Protein AF-A0AAD6DWI9-F1 (afdb_monomer_lite)

pLDDT: mean 76.34, std 19.3, range [34.66, 96.44]

Structure (mmCIF, N/CA/C/O backbone):
data_AF-A0AAD6DWI9-F1
#
_entry.id   AF-A0AAD6DWI9-F1
#
loop_
_atom_site.group_PDB
_atom_site.id
_atom_site.type_symbol
_atom_site.label_atom_id
_atom_site.label_alt_id
_atom_site.label_comp_id
_atom_site.label_asym_id
_atom_site.label_entity_id
_atom_site.label_seq_id
_atom_site.pdbx_PDB_ins_code
_atom_site.Cartn_x
_atom_site.Cartn_y
_atom_site.Cartn_z
_atom_site.occupancy
_atom_site.B_iso_or_equiv
_atom_site.auth_seq_id
_atom_site.auth_comp_id
_atom_site.auth_asym_id
_atom_site.auth_atom_id
_atom_site.pdbx_PDB_model_num
ATOM 1 N N . MET A 1 1 ? 3.951 -30.171 56.227 1.00 36.25 1 MET A N 1
ATOM 2 C CA . MET A 1 1 ? 3.874 -30.754 54.871 1.00 36.25 1 MET A CA 1
ATOM 3 C C . MET A 1 1 ? 2.827 -29.999 54.063 1.00 36.25 1 MET A C 1
ATOM 5 O O . MET A 1 1 ? 1.713 -29.872 54.541 1.00 36.25 1 MET A O 1
ATOM 9 N N . LYS A 1 2 ? 3.238 -29.554 52.867 1.00 37.78 2 LYS A N 1
ATOM 10 C CA . LYS A 1 2 ? 2.463 -29.199 51.659 1.00 37.78 2 LYS A CA 1
ATOM 11 C C . LYS A 1 2 ? 1.516 -27.985 51.693 1.00 37.78 2 LYS A C 1
ATOM 13 O O . LYS A 1 2 ? 0.344 -28.065 52.032 1.00 37.78 2 LYS A O 1
ATOM 18 N N . THR A 1 3 ? 2.091 -26.888 51.206 1.00 43.94 3 THR A N 1
ATOM 19 C CA . THR A 1 3 ? 1.487 -25.785 50.451 1.00 43.94 3 THR A CA 1
ATOM 20 C C . THR A 1 3 ? 0.558 -26.271 49.329 1.00 43.94 3 THR A C 1
ATOM 22 O O . THR A 1 3 ? 0.845 -27.261 48.659 1.00 43.94 3 THR A O 1
ATOM 25 N N . SER A 1 4 ? -0.527 -25.539 49.073 1.00 45.81 4 SER A N 1
ATOM 26 C CA . SER A 1 4 ? -1.251 -25.581 47.796 1.00 45.81 4 SER A CA 1
ATOM 27 C C . SER A 1 4 ? -1.401 -24.155 47.281 1.00 45.81 4 SER A C 1
ATOM 29 O O . SER A 1 4 ? -2.272 -23.406 47.708 1.00 45.81 4 SER A O 1
ATOM 31 N N . PHE A 1 5 ? -0.473 -23.786 46.400 1.00 48.16 5 PHE A N 1
ATOM 32 C CA . PHE A 1 5 ? -0.573 -22.627 45.526 1.00 48.16 5 PHE A CA 1
ATOM 33 C C . PHE A 1 5 ? -1.536 -22.987 44.394 1.00 48.16 5 PHE A C 1
ATOM 35 O O . PHE A 1 5 ? -1.252 -23.884 43.603 1.00 48.16 5 PHE A O 1
ATOM 42 N N . VAL A 1 6 ? -2.671 -22.298 44.319 1.00 50.22 6 VAL A N 1
ATOM 43 C CA . VAL A 1 6 ? -3.529 -22.323 43.133 1.00 50.22 6 VAL A CA 1
ATOM 44 C C . VAL A 1 6 ? -2.872 -21.405 42.102 1.00 50.22 6 VAL A C 1
ATOM 46 O O . VAL A 1 6 ? -2.950 -20.184 42.209 1.00 50.22 6 VAL A O 1
ATOM 49 N N . LEU A 1 7 ? -2.148 -22.003 41.150 1.00 44.12 7 LEU A N 1
ATOM 50 C CA . LEU A 1 7 ? -1.663 -21.317 39.955 1.00 44.12 7 LEU A CA 1
ATOM 51 C C . LEU A 1 7 ? -2.870 -20.939 39.089 1.00 44.12 7 LEU A C 1
ATOM 53 O O . LEU A 1 7 ? -3.573 -21.811 38.579 1.00 44.12 7 LEU A O 1
ATOM 57 N N . LEU A 1 8 ? -3.085 -19.639 38.909 1.00 42.53 8 LEU A N 1
ATOM 58 C CA . LEU A 1 8 ? -3.968 -19.107 37.882 1.00 42.53 8 LEU A CA 1
ATOM 59 C C . LEU A 1 8 ? -3.173 -19.055 36.569 1.00 42.53 8 LEU A C 1
ATOM 61 O O . LEU A 1 8 ? -2.454 -18.098 36.291 1.00 42.53 8 LEU A O 1
ATOM 65 N N . THR A 1 9 ? -3.245 -20.132 35.793 1.00 49.81 9 THR A N 1
ATOM 66 C CA . THR A 1 9 ? -2.656 -20.216 34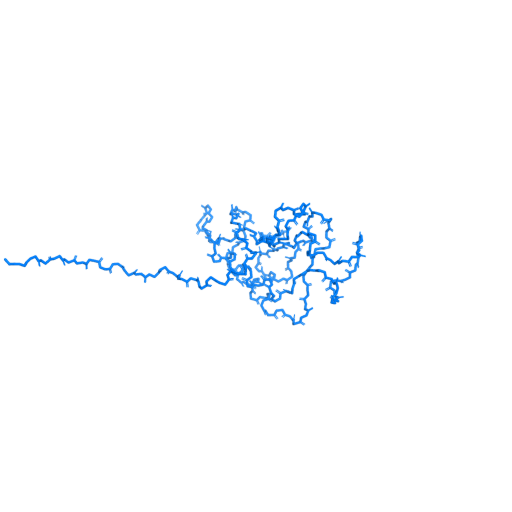.454 1.00 49.81 9 THR A CA 1
ATOM 67 C C . THR A 1 9 ? -3.523 -19.400 33.494 1.00 49.81 9 THR A C 1
ATOM 69 O O . THR A 1 9 ? -4.485 -19.911 32.925 1.00 49.81 9 THR A O 1
ATOM 72 N N . ALA A 1 10 ? -3.231 -18.105 33.357 1.00 49.94 10 ALA A N 1
ATOM 73 C CA . ALA A 1 10 ? -3.817 -17.287 32.302 1.00 49.94 10 ALA A CA 1
ATOM 74 C C . ALA A 1 10 ? -3.228 -17.723 30.953 1.00 49.94 10 ALA A C 1
ATOM 76 O O . ALA A 1 10 ? -2.014 -17.802 30.766 1.00 49.94 10 ALA A O 1
ATOM 77 N N . VAL A 1 11 ? -4.137 -18.083 30.058 1.00 48.97 11 VAL A N 1
ATOM 78 C CA . VAL A 1 11 ? -3.915 -18.732 28.772 1.00 48.97 11 VAL A CA 1
ATOM 79 C C . VAL A 1 11 ? -3.168 -17.799 27.816 1.00 48.97 11 VAL A C 1
ATOM 81 O O . VAL A 1 11 ? -3.613 -16.687 27.542 1.00 48.97 11 VAL A O 1
ATOM 84 N N . LEU A 1 12 ? -2.045 -18.291 27.288 1.00 46.53 12 LEU A N 1
ATOM 85 C CA . LEU A 1 12 ? -1.380 -17.774 26.095 1.00 46.53 12 LEU A CA 1
ATOM 86 C C . LEU A 1 12 ? -2.342 -17.828 24.901 1.00 46.53 12 LEU A C 1
ATOM 88 O O . LEU A 1 12 ? -2.713 -18.917 24.481 1.00 46.53 12 LEU A O 1
ATOM 92 N N . ASN A 1 13 ? -2.696 -16.673 24.342 1.00 41.69 13 ASN A N 1
ATOM 93 C CA . ASN A 1 13 ? -3.184 -16.521 22.965 1.00 41.69 13 ASN A CA 1
ATOM 94 C C . ASN A 1 13 ? -2.752 -15.144 22.438 1.00 41.69 13 ASN A C 1
ATOM 96 O O . ASN A 1 13 ? -3.566 -14.308 22.060 1.00 41.69 13 ASN A O 1
ATOM 100 N N . GLY A 1 14 ? -1.446 -14.882 22.485 1.00 38.28 14 GLY A N 1
ATOM 101 C CA . GLY A 1 14 ? -0.831 -13.869 21.638 1.00 38.28 14 GLY A CA 1
ATOM 102 C C . GLY A 1 14 ? -0.373 -14.580 20.378 1.00 38.28 14 GLY A C 1
ATOM 103 O O . GLY A 1 14 ? 0.522 -15.418 20.456 1.00 38.28 14 GLY A O 1
ATOM 104 N N . LEU A 1 15 ? -1.054 -14.308 19.269 1.00 40.09 15 LEU A N 1
ATOM 105 C CA . LEU A 1 15 ? -0.726 -14.768 17.927 1.00 40.09 15 LEU A CA 1
ATOM 106 C C . LEU A 1 15 ? 0.780 -14.627 17.683 1.00 40.09 15 LEU A C 1
ATOM 108 O O . LEU A 1 15 ? 1.293 -13.524 17.521 1.00 40.09 15 LEU A O 1
ATOM 112 N N . ALA A 1 16 ? 1.485 -15.755 17.649 1.00 37.38 16 ALA A N 1
ATOM 113 C CA . ALA A 1 16 ? 2.732 -15.834 16.914 1.00 37.38 16 ALA A CA 1
ATOM 114 C C . ALA A 1 16 ? 2.336 -15.772 15.437 1.00 37.38 16 ALA A C 1
ATOM 116 O O . ALA A 1 16 ? 2.100 -16.801 14.805 1.00 37.38 16 ALA A O 1
ATOM 117 N N . VAL A 1 17 ? 2.159 -14.551 14.927 1.00 42.88 17 VAL A N 1
ATOM 118 C CA . VAL A 1 17 ? 2.152 -14.305 13.489 1.00 42.88 17 VAL A CA 1
ATOM 119 C C . VAL A 1 17 ? 3.506 -14.825 13.028 1.00 42.88 17 VAL A C 1
ATOM 121 O O . VAL A 1 17 ? 4.544 -14.372 13.514 1.00 42.88 17 VAL A O 1
ATOM 124 N N . ALA A 1 18 ? 3.489 -15.899 12.242 1.00 34.66 18 ALA A N 1
ATOM 125 C CA . ALA A 1 18 ? 4.697 -16.460 11.675 1.00 34.66 18 ALA A CA 1
ATOM 126 C C . ALA A 1 18 ? 5.342 -15.342 10.858 1.00 34.66 18 ALA A C 1
ATOM 128 O O . ALA A 1 18 ? 4.785 -14.905 9.855 1.00 34.66 18 ALA A O 1
ATOM 129 N N . ASP A 1 19 ? 6.457 -14.844 11.380 1.00 35.69 19 ASP A N 1
ATOM 130 C CA . ASP A 1 19 ? 7.227 -13.728 10.863 1.00 35.69 19 ASP A CA 1
ATOM 131 C C . ASP A 1 19 ? 7.799 -14.116 9.494 1.00 35.69 19 ASP A C 1
ATOM 133 O O . ASP A 1 19 ? 8.916 -14.618 9.381 1.00 35.69 19 ASP A O 1
ATOM 137 N N . TYR A 1 20 ? 6.995 -13.961 8.442 1.00 38.28 20 TYR A N 1
ATOM 138 C CA . TYR A 1 20 ? 7.478 -13.914 7.068 1.00 38.28 20 TYR A CA 1
ATOM 139 C C . TYR A 1 20 ? 7.908 -12.472 6.775 1.00 38.28 20 TYR A C 1
ATOM 141 O O . TYR A 1 20 ? 7.409 -11.825 5.860 1.00 38.28 20 TYR A O 1
ATOM 149 N N . ARG A 1 21 ? 8.820 -11.927 7.589 1.00 40.41 21 ARG A N 1
ATOM 150 C CA . ARG A 1 21 ? 9.569 -10.735 7.204 1.00 40.41 21 ARG A CA 1
ATOM 151 C C . ARG A 1 21 ? 10.557 -11.144 6.136 1.00 40.41 21 ARG A C 1
ATOM 153 O O . ARG A 1 21 ? 11.574 -11.788 6.397 1.00 40.41 21 ARG A O 1
ATOM 160 N N . GLU A 1 22 ? 10.244 -10.767 4.907 1.00 52.50 22 GLU A N 1
ATOM 161 C CA . GLU A 1 22 ? 11.267 -10.615 3.889 1.00 52.50 22 GLU A CA 1
ATOM 162 C C . GLU A 1 22 ? 12.353 -9.704 4.481 1.00 52.50 22 GLU A C 1
ATOM 164 O O . GLU A 1 22 ? 12.047 -8.625 4.986 1.00 52.50 22 GLU A O 1
ATOM 169 N N . GLY A 1 23 ? 13.602 -10.177 4.530 1.00 54.97 23 GLY A N 1
ATOM 170 C CA . GLY A 1 23 ? 14.650 -9.637 5.413 1.00 54.97 23 GLY A CA 1
ATOM 171 C C . GLY A 1 23 ? 15.036 -8.164 5.216 1.00 54.97 23 GLY A C 1
ATOM 172 O O . GLY A 1 23 ? 15.864 -7.675 5.972 1.00 54.97 23 GLY A O 1
ATOM 173 N N . ASN A 1 24 ? 14.427 -7.473 4.248 1.00 75.31 24 ASN A N 1
ATOM 174 C CA . ASN A 1 24 ? 14.622 -6.063 3.919 1.00 75.31 24 ASN A CA 1
ATOM 175 C C . ASN A 1 24 ? 13.270 -5.320 3.854 1.00 75.31 24 ASN A C 1
ATOM 177 O O . ASN A 1 24 ? 13.003 -4.579 2.909 1.00 75.31 24 ASN A O 1
ATOM 181 N N . THR A 1 25 ? 12.351 -5.564 4.788 1.00 84.44 25 THR A N 1
ATOM 182 C CA . THR A 1 25 ? 11.062 -4.855 4.838 1.00 84.44 25 THR A CA 1
ATOM 183 C C . THR A 1 25 ? 10.716 -4.450 6.264 1.00 84.44 25 THR A C 1
ATOM 185 O O . THR A 1 25 ? 10.734 -5.279 7.174 1.00 84.44 25 THR A O 1
ATOM 188 N N . SER A 1 26 ? 10.364 -3.179 6.456 1.00 89.75 26 SER A N 1
ATOM 189 C CA . SER A 1 26 ? 9.864 -2.641 7.720 1.00 89.75 26 SER A CA 1
ATOM 190 C C . SER A 1 26 ? 8.462 -2.052 7.574 1.00 89.75 26 SER A C 1
ATOM 192 O O . SER A 1 26 ? 8.096 -1.482 6.546 1.00 89.75 26 SER A O 1
ATOM 194 N N . PHE A 1 27 ? 7.660 -2.186 8.630 1.00 90.94 27 PHE A N 1
ATOM 195 C CA . PHE A 1 27 ? 6.305 -1.645 8.704 1.00 90.94 27 PHE A CA 1
ATOM 196 C C . PHE A 1 27 ? 6.298 -0.455 9.660 1.00 90.94 27 PHE A C 1
ATOM 198 O O . PHE A 1 27 ? 6.660 -0.566 10.832 1.00 90.94 27 PHE A O 1
ATOM 205 N N . ILE A 1 28 ? 5.915 0.711 9.150 1.00 93.19 28 ILE A N 1
ATOM 206 C CA . ILE A 1 28 ? 5.888 1.952 9.920 1.00 93.19 28 ILE A CA 1
ATOM 207 C C . ILE A 1 28 ? 4.428 2.332 10.120 1.00 93.19 28 ILE A C 1
ATOM 209 O O . ILE A 1 28 ? 3.751 2.740 9.177 1.00 93.19 28 ILE A O 1
ATOM 213 N N . CYS A 1 29 ? 3.944 2.190 11.351 1.00 92.88 29 CYS A N 1
ATOM 214 C CA . CYS A 1 29 ? 2.558 2.487 11.690 1.00 92.88 29 CYS A CA 1
ATOM 215 C C . CYS A 1 29 ? 2.321 3.996 11.805 1.00 92.88 29 CYS A C 1
ATOM 217 O O . CYS A 1 29 ? 2.916 4.665 12.648 1.00 92.88 29 CYS A O 1
ATOM 219 N N . GLU A 1 30 ? 1.401 4.519 10.997 1.00 88.56 30 GLU A N 1
ATOM 220 C CA . GLU A 1 30 ? 1.043 5.940 10.944 1.00 88.56 30 GLU A CA 1
ATOM 221 C C . GLU A 1 30 ? -0.471 6.074 11.059 1.00 88.56 30 GLU A C 1
ATOM 223 O O . GLU A 1 30 ? -1.198 6.121 10.068 1.00 88.56 30 GLU A O 1
ATOM 228 N N . ARG A 1 31 ? -0.962 6.083 12.299 1.00 76.50 31 ARG A N 1
ATOM 229 C CA . ARG A 1 31 ? -2.394 6.203 12.575 1.00 76.50 31 ARG A CA 1
ATOM 230 C C . ARG A 1 31 ? -2.811 7.667 12.594 1.00 76.50 31 ARG A C 1
ATOM 232 O O . ARG A 1 31 ? -2.189 8.493 13.256 1.00 76.50 31 ARG A O 1
ATOM 239 N N . SER A 1 32 ? -3.890 7.967 11.889 1.00 80.94 32 SER A N 1
ATOM 240 C CA . SER A 1 32 ? -4.550 9.272 11.871 1.00 80.94 32 SER A CA 1
ATOM 241 C C . SER A 1 32 ? -6.044 9.101 11.600 1.00 80.94 32 SER A C 1
ATOM 243 O O . SER A 1 32 ? -6.465 8.061 11.092 1.00 80.94 32 SER A O 1
ATOM 245 N N . ASP A 1 33 ? -6.842 10.146 11.823 1.00 72.94 33 ASP A N 1
ATOM 246 C CA . ASP A 1 33 ? -8.250 10.176 11.391 1.00 72.94 33 ASP A CA 1
ATOM 247 C C . ASP A 1 33 ? -8.404 10.162 9.851 1.00 72.94 33 ASP A C 1
ATOM 249 O O . ASP A 1 33 ? -9.515 10.090 9.329 1.00 72.94 33 ASP A O 1
ATOM 253 N N . ALA A 1 34 ? -7.300 10.197 9.099 1.00 78.19 34 ALA A N 1
ATOM 254 C CA . ALA A 1 34 ? -7.270 9.977 7.654 1.00 78.19 34 ALA A CA 1
ATOM 255 C C . ALA A 1 34 ? -6.881 8.534 7.272 1.00 78.19 34 ALA A C 1
ATOM 257 O O . ALA A 1 34 ? -6.779 8.222 6.088 1.00 78.19 34 ALA A O 1
ATOM 258 N N . SER A 1 35 ? -6.655 7.649 8.251 1.00 90.81 35 SER A N 1
ATOM 259 C CA . SER A 1 35 ? -6.420 6.220 8.010 1.00 90.81 35 SER A CA 1
ATOM 260 C C . SER A 1 35 ? -7.723 5.512 7.619 1.00 90.81 35 SER A C 1
ATOM 262 O O . SER A 1 35 ? -8.771 5.839 8.192 1.00 90.81 35 SER A O 1
ATOM 264 N N . PRO A 1 36 ? -7.683 4.546 6.688 1.00 93.19 36 PRO A N 1
ATOM 265 C CA . PRO A 1 36 ? -8.860 3.808 6.259 1.00 93.19 36 PRO A CA 1
ATOM 266 C C . PRO A 1 36 ? -9.356 2.858 7.346 1.00 93.19 36 PRO A C 1
ATOM 268 O O . PRO A 1 36 ? -8.584 2.306 8.137 1.00 93.19 36 PRO A O 1
ATOM 271 N N . TYR A 1 37 ? -10.668 2.634 7.352 1.00 93.62 37 TYR A N 1
ATOM 272 C CA . TYR A 1 37 ? -11.287 1.631 8.209 1.00 93.62 37 TYR A CA 1
ATOM 273 C C . TYR A 1 37 ? -10.827 0.221 7.843 1.00 93.62 37 TYR A C 1
ATOM 275 O O . TYR A 1 37 ? -10.681 -0.112 6.666 1.00 93.62 37 TYR A O 1
ATOM 283 N N . LEU A 1 38 ? -10.673 -0.630 8.858 1.00 94.06 38 LEU A N 1
ATOM 284 C CA . LEU A 1 38 ? -10.187 -2.003 8.712 1.00 94.06 38 LEU A CA 1
ATOM 285 C C . LEU A 1 38 ? -10.958 -2.809 7.657 1.00 94.06 38 LEU A C 1
ATOM 287 O O . LEU A 1 38 ? -10.348 -3.530 6.875 1.00 94.06 38 LEU A O 1
ATOM 291 N N . HIS A 1 39 ? -12.286 -2.679 7.605 1.00 92.81 39 HIS A N 1
ATOM 292 C CA . HIS A 1 39 ? -13.102 -3.414 6.634 1.00 92.81 39 HIS A CA 1
ATOM 293 C C . HIS A 1 39 ? -12.797 -3.010 5.182 1.00 92.81 39 HIS A C 1
ATOM 295 O O . HIS A 1 39 ? -12.732 -3.883 4.323 1.00 92.81 39 HIS A O 1
ATOM 301 N N . ASN A 1 40 ? -12.518 -1.727 4.924 1.00 95.06 40 ASN A N 1
ATOM 302 C CA . ASN A 1 40 ? -12.113 -1.240 3.600 1.00 95.06 40 ASN A CA 1
ATOM 303 C C . ASN A 1 40 ? -10.732 -1.770 3.207 1.00 95.06 40 ASN A C 1
ATOM 305 O O . ASN A 1 40 ? -10.481 -2.088 2.049 1.00 95.06 40 ASN A O 1
ATOM 309 N N . VAL A 1 41 ? -9.830 -1.867 4.183 1.00 95.19 41 VAL A N 1
ATOM 310 C CA . VAL A 1 41 ? -8.483 -2.404 3.968 1.00 95.19 41 VAL A CA 1
ATOM 311 C C . VAL A 1 41 ? -8.537 -3.899 3.675 1.00 95.19 41 VAL A C 1
ATOM 313 O O . VAL A 1 41 ? -7.831 -4.351 2.783 1.00 95.19 41 VAL A O 1
ATOM 316 N N . ASN A 1 42 ? -9.406 -4.651 4.355 1.00 95.50 42 ASN A N 1
ATOM 317 C CA . ASN A 1 42 ? -9.627 -6.067 4.056 1.00 95.50 42 ASN A CA 1
ATOM 318 C C . ASN A 1 42 ? -10.169 -6.274 2.634 1.00 95.50 42 ASN A C 1
ATOM 320 O O . ASN A 1 42 ? -9.600 -7.071 1.901 1.00 95.50 42 ASN A O 1
ATOM 324 N N . GLU A 1 43 ? -11.187 -5.512 2.213 1.00 95.81 43 GLU A N 1
ATOM 325 C CA . GLU A 1 43 ? -11.699 -5.574 0.831 1.00 95.81 43 GLU A CA 1
ATOM 326 C C . GLU A 1 43 ? -10.591 -5.269 -0.190 1.00 95.81 43 GLU A C 1
ATOM 328 O O . GLU A 1 43 ? -10.447 -5.964 -1.195 1.00 95.81 43 GLU A O 1
ATOM 333 N N . MET A 1 44 ? -9.762 -4.259 0.088 1.00 96.31 44 MET A N 1
ATOM 334 C CA . MET A 1 44 ? -8.640 -3.902 -0.776 1.00 96.31 44 MET A CA 1
ATOM 335 C C . MET A 1 44 ? -7.585 -5.007 -0.881 1.00 96.31 44 MET A C 1
ATOM 337 O O . MET A 1 44 ? -7.102 -5.290 -1.977 1.00 96.31 44 MET A O 1
ATOM 341 N N . ILE A 1 45 ? -7.229 -5.625 0.244 1.00 96.25 45 ILE A N 1
ATOM 342 C CA . ILE A 1 45 ? -6.302 -6.758 0.302 1.00 96.25 45 ILE A CA 1
ATOM 343 C C . ILE A 1 45 ? -6.843 -7.937 -0.510 1.00 96.25 45 ILE A C 1
ATOM 345 O O . ILE A 1 45 ? -6.111 -8.485 -1.333 1.00 96.25 45 ILE A O 1
ATOM 349 N N . ASP A 1 46 ? -8.116 -8.291 -0.326 1.00 96.19 46 ASP A N 1
ATOM 350 C CA . ASP A 1 46 ? -8.750 -9.397 -1.047 1.00 96.19 46 ASP A CA 1
ATOM 351 C C . ASP A 1 46 ? -8.693 -9.153 -2.565 1.00 96.19 46 ASP A C 1
ATOM 353 O O . ASP A 1 46 ? -8.229 -10.007 -3.322 1.00 96.19 46 ASP A O 1
ATOM 357 N N . ASN A 1 47 ? -9.036 -7.940 -3.009 1.00 96.44 47 ASN A N 1
ATOM 358 C CA . ASN A 1 47 ? -8.967 -7.555 -4.420 1.00 96.44 47 ASN A CA 1
ATOM 359 C C . ASN A 1 47 ? -7.534 -7.577 -4.986 1.00 96.44 47 ASN A C 1
ATOM 361 O O . ASN A 1 47 ? -7.341 -7.928 -6.151 1.00 96.44 47 ASN A O 1
ATOM 365 N N . LEU A 1 48 ? -6.523 -7.205 -4.193 1.00 95.38 48 LEU A N 1
ATOM 366 C CA . LEU A 1 48 ? -5.114 -7.305 -4.596 1.00 95.38 48 LEU A CA 1
ATOM 367 C C . LEU A 1 48 ? -4.681 -8.769 -4.733 1.00 95.38 48 LEU A C 1
ATOM 369 O O . LEU A 1 48 ? -4.039 -9.134 -5.716 1.00 95.38 48 LEU A O 1
ATOM 373 N N . ASN A 1 49 ? -5.064 -9.622 -3.785 1.00 94.88 49 ASN A N 1
ATOM 374 C CA . ASN A 1 49 ? -4.756 -11.052 -3.807 1.00 94.88 49 ASN A CA 1
ATOM 375 C C . ASN A 1 49 ? -5.428 -11.777 -4.986 1.00 94.88 49 ASN A C 1
ATOM 377 O O . ASN A 1 49 ? -4.854 -12.723 -5.547 1.00 94.88 49 ASN A O 1
ATOM 381 N N . ASP A 1 50 ? -6.604 -11.306 -5.400 1.00 95.50 50 ASP A N 1
ATOM 382 C CA . ASP A 1 50 ? -7.359 -11.807 -6.551 1.00 95.50 50 ASP A CA 1
ATOM 383 C C . ASP A 1 50 ? -6.939 -11.182 -7.892 1.00 95.50 50 ASP A C 1
ATOM 385 O O . ASP A 1 50 ? -7.418 -11.608 -8.949 1.00 95.50 50 ASP A O 1
ATOM 389 N N . ALA A 1 51 ? -6.002 -10.227 -7.885 1.00 92.19 51 ALA A N 1
ATOM 390 C CA . ALA A 1 51 ? -5.533 -9.575 -9.100 1.00 92.19 51 ALA A CA 1
ATOM 391 C C . ALA A 1 51 ? -4.939 -10.583 -10.116 1.00 92.19 51 ALA A C 1
ATOM 393 O O . ALA A 1 51 ? -4.274 -11.560 -9.730 1.00 92.19 51 ALA A O 1
ATOM 394 N N . PRO A 1 52 ? -5.138 -10.351 -11.430 1.00 88.56 52 PRO A N 1
ATOM 395 C CA . PRO A 1 52 ? -4.543 -11.146 -12.495 1.00 88.56 52 PRO A CA 1
ATOM 396 C C . PRO A 1 52 ? -3.029 -11.332 -12.351 1.00 88.56 52 PRO A C 1
ATOM 398 O O . PRO A 1 52 ? -2.274 -10.417 -12.017 1.00 88.56 52 PRO A O 1
ATOM 401 N N . VAL A 1 53 ? -2.554 -12.533 -12.686 1.00 83.19 53 VAL A N 1
ATOM 402 C CA . VAL A 1 53 ? -1.115 -12.814 -12.737 1.00 83.19 53 VAL A CA 1
ATOM 403 C C . VAL A 1 53 ? -0.465 -11.952 -13.821 1.00 83.19 53 VAL A C 1
ATOM 405 O O . VAL A 1 53 ? -0.878 -11.994 -14.9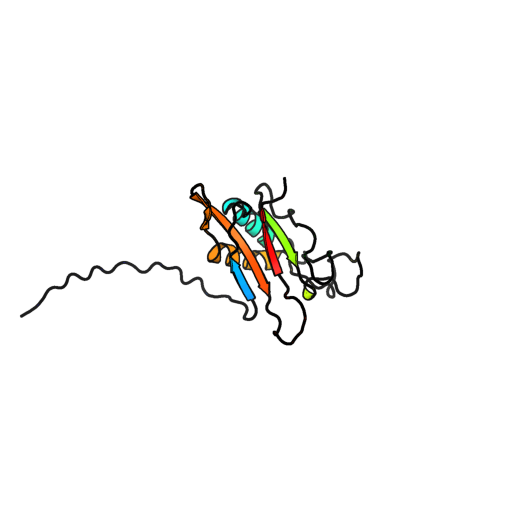79 1.00 83.19 53 VAL A O 1
ATOM 408 N N . GLY A 1 54 ? 0.579 -11.211 -13.447 1.00 77.81 54 GLY A N 1
ATOM 409 C CA . GLY A 1 54 ? 1.320 -10.321 -14.346 1.00 77.81 54 GLY A CA 1
ATOM 410 C C . GLY A 1 54 ? 0.842 -8.866 -14.340 1.00 77.81 54 GLY A C 1
ATOM 411 O O . GLY A 1 54 ? 1.473 -8.037 -14.991 1.00 77.81 54 GLY A O 1
ATOM 412 N N . GLU A 1 55 ? -0.219 -8.540 -13.596 1.00 85.12 55 GLU A N 1
ATOM 413 C CA . GLU A 1 55 ? -0.593 -7.150 -13.330 1.00 85.12 55 GLU A CA 1
ATOM 414 C C . GLU A 1 55 ? 0.426 -6.503 -12.383 1.00 85.12 55 GLU A C 1
ATOM 416 O O . GLU A 1 55 ? 0.716 -7.035 -11.307 1.00 85.12 55 GLU A O 1
ATOM 421 N N . ASN A 1 56 ? 0.997 -5.372 -12.801 1.00 85.00 56 ASN A N 1
ATOM 422 C CA . ASN A 1 56 ? 2.100 -4.716 -12.106 1.00 85.00 56 ASN A CA 1
ATOM 423 C C . ASN A 1 56 ? 1.704 -3.313 -11.639 1.00 85.00 56 ASN A C 1
ATOM 425 O O . ASN A 1 56 ? 1.149 -2.522 -12.401 1.00 85.00 56 ASN A O 1
ATOM 429 N N . LEU A 1 57 ? 2.040 -3.004 -10.391 1.00 86.25 57 LEU A N 1
ATOM 430 C CA . LEU A 1 57 ? 1.906 -1.692 -9.778 1.00 86.25 57 LEU A CA 1
ATOM 431 C C . LEU A 1 57 ? 3.250 -0.981 -9.846 1.00 86.25 57 LEU A C 1
ATOM 433 O O . LEU A 1 57 ? 4.299 -1.570 -9.601 1.00 86.25 57 LEU A O 1
ATOM 437 N N . CYS A 1 58 ? 3.223 0.302 -10.155 1.00 81.38 58 CYS A N 1
ATOM 438 C CA . CYS A 1 58 ? 4.419 1.086 -10.413 1.00 81.38 58 CYS A CA 1
ATOM 439 C C . CYS A 1 58 ? 4.223 2.523 -9.944 1.00 81.38 58 CYS A C 1
ATOM 441 O O . CYS A 1 58 ? 3.098 2.982 -9.730 1.00 81.38 58 CYS A O 1
ATOM 443 N N . ASN A 1 59 ? 5.331 3.243 -9.837 1.00 82.62 59 ASN A N 1
ATOM 444 C CA . ASN A 1 59 ? 5.356 4.663 -9.537 1.00 82.62 59 ASN A CA 1
ATOM 445 C C . ASN A 1 59 ? 5.511 5.496 -10.833 1.00 82.62 59 ASN A C 1
ATOM 447 O O . ASN A 1 59 ? 6.639 5.640 -11.315 1.00 82.62 59 ASN A O 1
ATOM 451 N N . PRO A 1 60 ? 4.426 6.069 -11.404 1.00 73.88 60 PRO A N 1
ATOM 452 C CA . PRO A 1 60 ? 4.513 6.995 -12.541 1.00 73.88 60 PRO A CA 1
ATOM 453 C C . PRO A 1 60 ? 4.926 8.427 -12.141 1.00 73.88 60 PRO A C 1
ATOM 455 O O . PRO A 1 60 ? 5.014 9.299 -13.002 1.00 73.88 60 PRO A O 1
ATOM 458 N N . GLY A 1 61 ? 5.123 8.696 -10.846 1.00 70.44 61 GLY A N 1
ATOM 459 C CA . GLY A 1 61 ? 5.366 10.025 -10.285 1.00 70.44 61 GLY A CA 1
ATOM 460 C C . GLY A 1 61 ? 6.800 10.548 -10.475 1.00 70.44 61 GLY A C 1
ATOM 461 O O . GLY A 1 61 ? 7.529 10.086 -11.355 1.00 70.44 61 GLY A O 1
ATOM 462 N N . PRO A 1 62 ? 7.238 11.544 -9.679 1.00 67.94 62 PRO A N 1
ATOM 463 C CA . PRO A 1 62 ? 8.597 12.095 -9.735 1.00 67.94 62 PRO A CA 1
ATOM 464 C C . PRO A 1 62 ? 9.657 11.116 -9.194 1.00 67.94 62 PRO A C 1
ATOM 466 O O . PRO A 1 62 ? 9.325 10.150 -8.510 1.00 67.94 62 PRO A O 1
ATOM 469 N N . GLU A 1 63 ? 10.936 11.355 -9.521 1.00 66.94 63 GLU A N 1
ATOM 470 C CA . GLU A 1 63 ? 12.069 10.434 -9.270 1.00 66.94 63 GLU A CA 1
ATOM 471 C C . GLU A 1 63 ? 12.146 9.940 -7.819 1.00 66.94 63 GLU A C 1
ATOM 473 O O . GLU A 1 63 ? 12.235 8.739 -7.587 1.00 66.94 63 GLU A O 1
ATOM 478 N N . ASN A 1 64 ? 11.984 10.860 -6.868 1.00 69.50 64 ASN A N 1
ATOM 479 C CA . ASN A 1 64 ? 12.114 10.621 -5.430 1.00 69.50 64 ASN A CA 1
ATOM 480 C C . ASN A 1 64 ? 10.783 10.847 -4.695 1.00 69.50 64 ASN A C 1
ATOM 482 O O . ASN A 1 64 ? 10.709 11.549 -3.688 1.00 69.50 64 ASN A O 1
ATOM 486 N N . GLY A 1 65 ? 9.682 10.339 -5.251 1.00 81.44 65 GLY A N 1
ATOM 487 C CA . GLY A 1 65 ? 8.354 10.575 -4.691 1.00 81.44 65 GLY A CA 1
ATOM 488 C C . GLY A 1 65 ? 7.399 9.408 -4.841 1.00 81.44 65 GLY A C 1
ATOM 489 O O . GLY A 1 65 ? 7.781 8.298 -5.204 1.00 81.44 65 GLY A O 1
ATOM 490 N N . CYS A 1 66 ? 6.139 9.679 -4.526 1.00 85.31 66 CYS A N 1
ATOM 491 C CA . CYS A 1 66 ? 5.044 8.741 -4.704 1.00 85.31 66 CYS A CA 1
ATOM 492 C C . CYS A 1 66 ? 4.359 8.954 -6.050 1.00 85.31 66 CYS A C 1
ATOM 494 O O . CYS A 1 66 ? 4.283 10.080 -6.551 1.00 85.31 66 CYS A O 1
ATOM 496 N N . GLY A 1 67 ? 3.850 7.859 -6.598 1.00 84.31 67 GLY A N 1
ATOM 497 C CA . GLY A 1 67 ? 3.024 7.862 -7.789 1.00 84.31 67 GLY A CA 1
ATOM 498 C C . GLY A 1 67 ? 1.615 8.361 -7.508 1.00 84.31 67 GLY A C 1
ATOM 499 O O . GLY A 1 67 ? 1.300 8.879 -6.435 1.00 84.31 67 GLY A O 1
ATOM 500 N N . GLU A 1 68 ? 0.748 8.173 -8.495 1.00 87.06 68 GLU A N 1
ATOM 501 C CA . GLU A 1 68 ? -0.671 8.457 -8.339 1.00 87.06 68 GLU A CA 1
ATOM 502 C C . GLU A 1 68 ? -1.315 7.556 -7.276 1.00 87.06 68 GLU A C 1
ATOM 504 O O . GLU A 1 68 ? -0.891 6.424 -7.027 1.00 87.06 68 GLU A O 1
ATOM 509 N N . THR A 1 69 ? -2.380 8.067 -6.661 1.00 90.19 69 THR A N 1
ATOM 510 C CA . THR A 1 69 ? -3.229 7.295 -5.755 1.00 90.19 69 THR A CA 1
ATOM 511 C C . THR A 1 69 ? -3.904 6.151 -6.505 1.00 90.19 69 THR A C 1
ATOM 513 O O . THR A 1 69 ? -4.758 6.380 -7.363 1.00 90.19 69 THR A O 1
ATOM 516 N N . ASN A 1 70 ? -3.611 4.914 -6.116 1.00 91.19 70 ASN A N 1
ATOM 517 C CA . ASN A 1 70 ? -4.335 3.745 -6.577 1.00 91.19 70 ASN A CA 1
ATOM 518 C C . ASN A 1 70 ? -5.589 3.520 -5.720 1.00 91.19 70 ASN A C 1
ATOM 520 O O . ASN A 1 70 ? -5.517 3.289 -4.512 1.00 91.19 70 ASN A O 1
ATOM 524 N N . THR A 1 71 ? -6.749 3.583 -6.375 1.00 92.31 71 THR A N 1
ATOM 525 C CA . THR A 1 71 ? -8.058 3.245 -5.790 1.00 92.31 71 THR A CA 1
ATOM 526 C C . THR A 1 71 ? -8.720 2.056 -6.489 1.00 92.31 71 THR A C 1
ATOM 528 O O . THR A 1 71 ? -9.851 1.713 -6.163 1.00 92.31 71 THR A O 1
ATOM 531 N N . GLY A 1 72 ? -8.046 1.419 -7.453 1.00 91.19 72 GLY A N 1
ATOM 532 C CA . GLY A 1 72 ? -8.637 0.378 -8.301 1.00 91.19 72 GLY A CA 1
ATOM 533 C C . GLY A 1 72 ? -9.045 -0.872 -7.522 1.00 91.19 72 GLY A C 1
ATOM 534 O O . GLY A 1 72 ? -10.066 -1.478 -7.826 1.00 91.19 72 GLY A O 1
ATOM 535 N N . TYR A 1 73 ? -8.299 -1.197 -6.466 1.00 93.31 73 TYR A N 1
ATOM 536 C CA . TYR A 1 73 ? -8.562 -2.352 -5.600 1.00 93.31 73 TYR A CA 1
ATOM 537 C C . TYR A 1 73 ? -9.446 -2.013 -4.402 1.00 93.31 73 TYR A C 1
ATOM 539 O O . TYR A 1 73 ? -9.851 -2.900 -3.671 1.00 93.31 73 TYR A O 1
ATOM 547 N N . SER A 1 74 ? -9.788 -0.740 -4.206 1.00 88.19 74 SER A N 1
ATOM 548 C CA . SER A 1 74 ? -10.646 -0.269 -3.112 1.00 88.19 74 SER A CA 1
ATOM 549 C C . SER A 1 74 ? -12.051 -0.880 -3.150 1.00 88.19 74 SER A C 1
ATOM 551 O O . SER A 1 74 ? -12.720 -0.915 -2.126 1.00 88.19 74 SER A O 1
ATOM 553 N N . GLY A 1 75 ? -12.525 -1.313 -4.325 1.00 81.81 75 GLY A N 1
ATOM 554 C CA . GLY A 1 75 ? -13.917 -1.712 -4.511 1.00 81.81 75 GLY A CA 1
ATOM 555 C C . GLY A 1 75 ? -14.868 -0.592 -4.075 1.00 81.81 75 GLY A C 1
ATOM 556 O O . GLY A 1 75 ? -14.782 0.540 -4.569 1.00 81.81 75 GLY A O 1
ATOM 557 N N . SER A 1 76 ? -15.762 -0.906 -3.138 1.00 79.75 76 SER A N 1
ATOM 558 C CA . SER A 1 76 ? -16.626 0.084 -2.478 1.00 79.75 76 SER A CA 1
ATOM 559 C C . SER A 1 76 ? -15.984 0.727 -1.245 1.00 79.75 76 SER A C 1
ATOM 561 O O . SER A 1 76 ? -16.322 1.861 -0.892 1.00 79.75 76 SER A O 1
ATOM 563 N N . GLY A 1 77 ? -15.054 0.018 -0.606 1.00 68.25 77 GLY A N 1
ATOM 564 C CA . GLY A 1 77 ? -14.451 0.379 0.662 1.00 68.25 77 GLY A CA 1
ATOM 565 C C . GLY A 1 77 ? -13.342 1.403 0.505 1.00 68.25 77 GLY A C 1
ATOM 566 O O . GLY A 1 77 ? -12.318 1.120 -0.095 1.00 68.25 77 GLY A O 1
ATOM 567 N N . GLY A 1 78 ? -13.517 2.600 1.066 1.00 87.50 78 GLY A N 1
ATOM 568 C CA . GLY A 1 78 ? -12.644 3.770 0.907 1.00 87.50 78 GLY A CA 1
ATOM 569 C C . GLY A 1 78 ? -11.210 3.667 1.457 1.00 87.50 78 GLY A C 1
ATOM 570 O O . GLY A 1 78 ? -10.789 4.543 2.207 1.00 87.50 78 GLY A O 1
ATOM 571 N N . ALA A 1 79 ? -10.450 2.642 1.082 1.00 94.12 79 ALA A N 1
ATOM 572 C CA . ALA A 1 79 ? -9.005 2.527 1.231 1.00 94.12 79 ALA A CA 1
ATOM 573 C C . ALA A 1 79 ? -8.318 2.809 -0.111 1.00 94.12 79 ALA A C 1
ATOM 575 O O . ALA A 1 79 ? -8.848 2.515 -1.180 1.00 94.12 79 ALA A O 1
ATOM 576 N N . ALA A 1 80 ? -7.137 3.400 -0.059 1.00 94.06 80 ALA A N 1
ATOM 577 C CA . ALA A 1 80 ? -6.317 3.690 -1.218 1.00 94.06 80 ALA A CA 1
ATOM 578 C C . ALA A 1 80 ? -4.843 3.570 -0.844 1.00 94.06 80 ALA A C 1
ATOM 580 O O . ALA A 1 80 ? -4.479 3.614 0.335 1.00 94.06 80 ALA A O 1
ATOM 581 N N . PHE A 1 81 ? -3.987 3.438 -1.849 1.00 94.44 81 PHE A N 1
ATOM 582 C CA . PHE A 1 81 ? -2.555 3.405 -1.610 1.00 94.44 81 PHE A CA 1
ATOM 583 C C . PHE A 1 81 ? -1.754 4.107 -2.699 1.00 94.44 81 PHE A C 1
ATOM 585 O O . PHE A 1 81 ? -2.253 4.386 -3.785 1.00 94.44 81 PHE A O 1
ATOM 592 N N . MET A 1 82 ? -0.491 4.391 -2.406 1.00 92.75 82 MET A N 1
ATOM 593 C CA . MET A 1 82 ? 0.497 4.875 -3.369 1.00 92.75 82 MET A CA 1
ATOM 594 C C . MET A 1 82 ? 1.700 3.946 -3.379 1.00 92.75 82 MET A C 1
ATOM 596 O O . MET A 1 82 ? 2.095 3.426 -2.335 1.00 92.75 82 MET A O 1
ATOM 600 N N . VAL A 1 83 ? 2.302 3.806 -4.556 1.00 90.44 83 VAL A N 1
ATOM 601 C CA . VAL A 1 83 ? 3.617 3.191 -4.735 1.00 90.44 83 VAL A CA 1
ATOM 602 C C . VAL A 1 83 ? 4.648 4.312 -4.818 1.00 90.44 83 VAL A C 1
ATOM 604 O O . VAL A 1 83 ? 4.478 5.251 -5.599 1.00 90.44 83 VAL A O 1
ATOM 607 N N . CYS A 1 84 ? 5.694 4.243 -4.004 1.00 87.56 84 CYS A N 1
ATOM 608 C CA . CYS A 1 84 ? 6.702 5.287 -3.881 1.00 87.56 84 CYS A CA 1
ATOM 609 C C . CYS A 1 84 ? 8.111 4.726 -4.050 1.00 87.56 84 CYS A C 1
ATOM 611 O O . CYS A 1 84 ? 8.345 3.542 -3.818 1.00 87.56 84 CYS A O 1
ATOM 613 N N . GLY A 1 85 ? 9.032 5.619 -4.399 1.00 84.69 85 GLY A N 1
ATOM 614 C CA . GLY A 1 85 ? 10.460 5.334 -4.473 1.00 84.69 85 GLY A CA 1
ATOM 615 C C . GLY A 1 85 ? 10.969 5.040 -5.888 1.00 84.69 85 GLY A C 1
ATOM 616 O O . GLY A 1 85 ? 10.169 4.822 -6.813 1.00 84.69 85 GLY A O 1
ATOM 617 N N . PRO A 1 86 ? 12.298 5.124 -6.074 1.00 76.50 86 PRO A N 1
ATOM 618 C CA . PRO A 1 86 ? 12.951 5.047 -7.374 1.00 76.50 86 PRO A CA 1
ATOM 619 C C . PRO A 1 86 ? 13.019 3.624 -7.947 1.00 76.50 86 PRO A C 1
ATOM 621 O O . PRO A 1 86 ? 12.973 3.471 -9.168 1.00 76.50 86 PRO A O 1
ATOM 624 N N . GLY A 1 87 ? 13.100 2.585 -7.111 1.00 76.38 87 GLY A N 1
ATOM 625 C CA . GLY A 1 87 ? 13.141 1.184 -7.547 1.00 76.38 87 GLY A CA 1
ATOM 626 C C . GLY A 1 87 ? 11.772 0.653 -7.981 1.00 76.38 87 GLY A C 1
ATOM 627 O O . GLY A 1 87 ? 11.685 -0.249 -8.815 1.00 76.38 87 GLY A O 1
ATOM 628 N N . MET A 1 88 ? 10.694 1.297 -7.530 1.00 81.00 88 MET A N 1
ATOM 629 C CA . MET A 1 88 ? 9.325 1.033 -7.989 1.00 81.00 88 MET A CA 1
ATOM 630 C C . MET A 1 88 ? 8.952 1.750 -9.296 1.00 81.00 88 MET A C 1
ATOM 632 O O . MET A 1 88 ? 7.803 1.682 -9.751 1.00 81.00 88 MET A O 1
ATOM 636 N N . ARG A 1 89 ? 9.899 2.467 -9.913 1.00 74.50 89 ARG A N 1
ATOM 637 C CA . ARG A 1 89 ? 9.700 3.129 -11.206 1.00 74.50 89 ARG A CA 1
ATOM 638 C C . ARG A 1 89 ? 9.934 2.165 -12.360 1.00 74.50 89 ARG A C 1
ATOM 640 O O . ARG A 1 89 ? 10.826 1.322 -12.334 1.00 74.50 89 ARG A O 1
ATOM 647 N N . CYS A 1 90 ? 9.240 2.392 -13.466 1.00 66.06 90 CYS A N 1
ATOM 648 C CA . CYS A 1 90 ? 9.653 1.820 -14.740 1.00 66.06 90 CYS A CA 1
ATOM 649 C C . CYS A 1 90 ? 10.995 2.425 -15.183 1.00 66.06 90 CYS A C 1
ATOM 651 O O . CYS A 1 90 ? 11.110 3.641 -15.354 1.00 66.06 90 CYS A O 1
ATOM 653 N N . SER A 1 91 ? 12.026 1.587 -15.343 1.00 48.16 91 SER A N 1
ATOM 654 C CA . SER A 1 91 ? 13.351 2.054 -15.752 1.00 48.16 91 SER A CA 1
ATOM 655 C C . SER A 1 91 ? 13.312 2.573 -17.197 1.00 48.16 91 SER A C 1
ATOM 657 O O . SER A 1 91 ? 12.828 1.891 -18.099 1.00 48.16 91 SER A O 1
ATOM 659 N N . GLY A 1 92 ? 13.804 3.798 -17.412 1.00 48.56 92 GLY A N 1
ATOM 660 C CA . GLY A 1 92 ? 13.962 4.379 -18.749 1.00 48.56 92 GLY A CA 1
ATOM 661 C C . GLY A 1 92 ? 12.928 5.415 -19.196 1.00 48.56 92 GLY A C 1
ATOM 662 O O . GLY A 1 92 ? 12.921 5.716 -20.388 1.00 48.56 92 GLY A O 1
ATOM 663 N N . ASP A 1 93 ? 12.109 5.995 -18.307 1.00 43.69 93 ASP A N 1
ATOM 664 C CA . ASP A 1 93 ? 11.176 7.049 -18.729 1.00 43.69 93 ASP A CA 1
ATOM 665 C C . ASP A 1 93 ? 11.109 8.310 -17.835 1.00 43.69 93 ASP A C 1
ATOM 667 O O . ASP A 1 93 ? 10.796 8.208 -16.641 1.00 43.69 93 ASP A O 1
ATOM 671 N N . PRO A 1 94 ? 11.339 9.513 -18.405 1.00 44.66 94 PRO A N 1
ATOM 672 C CA . PRO A 1 94 ? 10.924 10.791 -17.828 1.00 44.66 94 PRO A CA 1
ATOM 673 C C . PRO A 1 94 ? 9.402 11.083 -17.888 1.00 44.66 94 PRO A C 1
ATOM 675 O O . PRO A 1 94 ? 9.006 12.172 -17.477 1.00 44.66 94 PRO A O 1
ATOM 678 N N . GLY A 1 95 ? 8.540 10.156 -18.333 1.00 45.59 95 GLY A N 1
ATOM 679 C CA . GLY A 1 95 ? 7.094 10.161 -18.048 1.00 45.59 95 GLY A CA 1
ATOM 680 C C . GLY A 1 95 ? 6.173 9.543 -19.114 1.00 45.59 95 GLY A C 1
ATOM 681 O O . GLY A 1 95 ? 5.555 10.294 -19.870 1.00 45.59 95 GLY A O 1
ATOM 682 N N . GLY A 1 96 ? 5.978 8.214 -19.138 1.00 45.06 96 GLY A N 1
ATOM 683 C CA . GLY A 1 96 ? 4.996 7.611 -20.062 1.00 45.06 96 GLY A CA 1
ATOM 684 C C . GLY A 1 96 ? 5.022 6.108 -20.420 1.00 45.06 96 GLY A C 1
ATOM 685 O O . GLY A 1 96 ? 4.094 5.680 -21.106 1.00 45.06 96 GLY A O 1
ATOM 686 N N . VAL A 1 97 ? 5.999 5.280 -20.027 1.00 46.94 97 VAL A N 1
ATOM 687 C CA . VAL A 1 97 ? 6.046 3.866 -20.426 1.00 46.94 97 VAL A CA 1
ATOM 688 C C . VAL A 1 97 ? 5.044 3.116 -19.551 1.00 46.94 97 VAL A C 1
ATOM 690 O O . VAL A 1 97 ? 5.099 3.232 -18.324 1.00 46.94 97 VAL A O 1
ATOM 693 N N . PRO A 1 98 ? 4.117 2.349 -20.153 1.00 51.84 98 PRO A N 1
ATOM 694 C CA . PRO A 1 98 ? 3.150 1.571 -19.400 1.00 51.84 98 PRO A CA 1
ATOM 695 C C . PRO A 1 98 ? 3.862 0.575 -18.488 1.00 51.84 98 PRO A C 1
ATOM 697 O O . PRO A 1 98 ? 4.885 0.000 -18.855 1.00 51.84 98 PRO A O 1
ATOM 700 N N . CYS A 1 99 ? 3.274 0.333 -17.320 1.00 60.62 99 CYS A N 1
ATOM 701 C CA . CYS A 1 99 ? 3.769 -0.602 -16.314 1.00 60.62 99 CYS A CA 1
ATOM 702 C C . CYS A 1 99 ? 3.536 -2.054 -16.734 1.00 60.62 99 CYS A C 1
ATOM 704 O O . CYS A 1 99 ? 2.817 -2.814 -16.096 1.00 60.62 99 CYS A O 1
ATOM 706 N N . ALA A 1 100 ? 4.114 -2.412 -17.874 1.00 48.47 100 ALA A N 1
ATOM 707 C CA . ALA A 1 100 ? 3.932 -3.664 -18.572 1.00 48.47 100 ALA A CA 1
ATOM 708 C C . ALA A 1 100 ? 5.245 -4.020 -19.284 1.00 48.47 100 ALA A C 1
ATOM 710 O O . ALA A 1 100 ? 5.607 -3.423 -20.296 1.00 48.47 100 ALA A O 1
ATOM 711 N N . GLY A 1 101 ? 5.969 -5.004 -18.746 1.00 47.50 101 GLY A N 1
ATOM 712 C CA . GLY A 1 101 ? 7.202 -5.530 -19.336 1.00 47.50 101 GLY A CA 1
ATOM 713 C C . GLY A 1 101 ? 8.243 -5.915 -18.286 1.00 47.50 101 GLY A C 1
ATOM 714 O O . GLY A 1 101 ? 8.314 -5.307 -17.224 1.00 47.50 101 GLY A O 1
ATOM 715 N N . GLY A 1 102 ? 9.081 -6.911 -18.592 1.00 47.16 102 GLY A N 1
ATOM 716 C CA . GLY A 1 102 ? 10.078 -7.477 -17.665 1.00 47.16 102 GLY A CA 1
ATOM 717 C C . GLY A 1 102 ? 11.249 -6.558 -17.278 1.00 47.16 102 GLY A C 1
ATOM 718 O O . GLY A 1 102 ? 12.185 -7.022 -16.639 1.00 47.16 102 GLY A O 1
ATOM 719 N N . SER A 1 103 ? 11.218 -5.286 -17.687 1.00 50.06 103 SER A N 1
ATOM 720 C CA . SER A 1 103 ? 12.220 -4.250 -17.389 1.00 50.06 103 SER A CA 1
ATOM 721 C C . SER A 1 103 ? 11.634 -3.016 -16.679 1.00 50.06 103 SER A C 1
ATOM 723 O O . SER A 1 103 ? 12.368 -2.067 -16.393 1.00 50.06 103 SER A O 1
ATOM 725 N N . CYS A 1 104 ? 10.327 -2.999 -16.391 1.00 58.56 104 CYS A N 1
ATOM 726 C CA . CYS A 1 104 ? 9.739 -2.017 -15.479 1.00 58.56 104 CYS A CA 1
ATOM 727 C C . CYS A 1 104 ? 10.054 -2.423 -14.036 1.00 58.56 104 CYS A C 1
ATOM 729 O O . CYS A 1 104 ? 9.775 -3.562 -13.663 1.00 58.56 104 CYS A O 1
ATOM 731 N N . GLY A 1 105 ? 10.576 -1.501 -13.223 1.00 65.06 105 GLY A N 1
ATOM 732 C CA . GLY A 1 105 ? 10.469 -1.633 -11.772 1.00 65.06 105 GLY A CA 1
ATOM 733 C C . GLY A 1 105 ? 9.006 -1.529 -11.334 1.00 65.06 105 GLY A C 1
ATOM 734 O O . GLY A 1 105 ? 8.121 -1.172 -12.122 1.00 65.06 105 GLY A O 1
ATOM 735 N N . GLY A 1 106 ? 8.748 -1.911 -10.091 1.00 79.62 106 GLY A N 1
ATOM 736 C CA . GLY A 1 106 ? 7.403 -2.037 -9.544 1.00 79.62 106 GLY A CA 1
ATOM 737 C C . GLY A 1 106 ? 7.222 -3.325 -8.752 1.00 79.62 106 GLY A C 1
ATOM 738 O O . GLY A 1 106 ? 8.171 -4.064 -8.492 1.00 79.62 106 GLY A O 1
ATOM 739 N N . ILE A 1 107 ? 5.975 -3.581 -8.387 1.00 83.44 107 ILE A N 1
ATOM 740 C CA . ILE A 1 107 ? 5.555 -4.724 -7.588 1.00 83.44 107 ILE A CA 1
ATOM 741 C C . ILE A 1 107 ? 4.303 -5.336 -8.207 1.00 83.44 107 ILE A C 1
ATOM 743 O O . ILE A 1 107 ? 3.356 -4.627 -8.550 1.00 83.44 107 ILE A O 1
ATOM 747 N N . ALA A 1 108 ? 4.263 -6.662 -8.328 1.00 86.81 108 ALA A N 1
ATOM 748 C CA . ALA A 1 108 ? 3.059 -7.326 -8.807 1.00 86.81 108 ALA A CA 1
ATOM 749 C C . ALA A 1 108 ? 1.879 -6.993 -7.878 1.00 86.81 108 ALA A C 1
ATOM 751 O O . ALA A 1 108 ? 2.021 -7.070 -6.657 1.00 86.81 108 ALA A O 1
ATOM 752 N N . ALA A 1 109 ? 0.703 -6.680 -8.428 1.00 90.56 109 ALA A N 1
ATOM 753 C CA . ALA A 1 109 ? -0.473 -6.328 -7.623 1.00 90.56 109 ALA A CA 1
ATOM 754 C C . ALA A 1 109 ? -0.787 -7.404 -6.571 1.00 90.56 109 ALA A C 1
ATOM 756 O O . ALA A 1 109 ? -0.971 -7.114 -5.390 1.00 90.56 109 ALA A O 1
ATOM 757 N N . LYS A 1 110 ? -0.675 -8.667 -6.986 1.00 90.25 110 LYS A N 1
ATOM 758 C CA . LYS A 1 110 ? -0.826 -9.842 -6.126 1.00 90.25 110 LYS A CA 1
ATOM 759 C C . LYS A 1 110 ? 0.227 -9.971 -5.016 1.00 90.25 110 LYS A C 1
ATOM 761 O O . LYS A 1 110 ? -0.033 -10.625 -4.016 1.00 90.25 110 LYS A O 1
ATOM 766 N N . GLN A 1 111 ? 1.409 -9.372 -5.173 1.00 88.56 111 GLN A N 1
ATOM 767 C CA . GLN A 1 111 ? 2.440 -9.318 -4.127 1.00 88.56 111 GLN A CA 1
ATOM 768 C C . GLN A 1 111 ? 2.237 -8.142 -3.165 1.00 88.56 111 GLN A C 1
ATOM 770 O O . GLN A 1 111 ? 2.663 -8.231 -2.019 1.00 88.56 111 GLN A O 1
ATOM 775 N N . ALA A 1 112 ? 1.561 -7.067 -3.582 1.00 92.06 112 ALA A N 1
ATOM 776 C CA . ALA A 1 112 ? 1.248 -5.949 -2.691 1.00 92.06 112 ALA A CA 1
ATOM 777 C C . ALA A 1 112 ? 0.257 -6.339 -1.577 1.00 92.06 112 ALA A C 1
ATOM 779 O O . ALA A 1 112 ? 0.373 -5.834 -0.460 1.00 92.06 112 ALA A O 1
ATOM 780 N N . GLY A 1 113 ? -0.674 -7.262 -1.855 1.00 93.12 113 GLY A N 1
ATOM 781 C CA . GLY A 1 113 ? -1.652 -7.773 -0.884 1.00 93.12 113 GLY A CA 1
ATOM 782 C C . GLY A 1 113 ? -1.016 -8.278 0.422 1.00 93.12 113 GLY A C 1
ATOM 783 O O . GLY A 1 113 ? -1.291 -7.695 1.471 1.00 93.12 113 GLY A O 1
ATOM 784 N N . PRO A 1 114 ? -0.094 -9.260 0.382 1.00 93.81 114 PRO A N 1
ATOM 785 C CA . PRO A 1 114 ? 0.602 -9.762 1.572 1.00 93.81 114 PRO A CA 1
ATOM 786 C C . PRO A 1 114 ? 1.364 -8.700 2.387 1.00 93.81 114 PRO A C 1
ATOM 788 O O . PRO A 1 114 ? 1.443 -8.791 3.617 1.00 93.81 114 PRO A O 1
ATOM 791 N N . TYR A 1 115 ? 1.905 -7.656 1.745 1.00 93.94 115 TYR A N 1
ATOM 792 C CA . TYR A 1 115 ? 2.536 -6.555 2.481 1.00 93.94 115 TYR A CA 1
ATOM 793 C C . TYR A 1 115 ? 1.506 -5.687 3.212 1.00 93.94 115 TYR A C 1
ATOM 795 O O . TYR A 1 115 ? 1.747 -5.279 4.348 1.00 93.94 115 TYR A O 1
ATOM 803 N N . PHE A 1 116 ? 0.344 -5.426 2.604 1.00 95.44 116 PHE A N 1
ATOM 804 C CA . PHE A 1 116 ? -0.744 -4.716 3.279 1.00 95.44 116 PHE A CA 1
ATOM 805 C C . PHE A 1 116 ? -1.435 -5.562 4.353 1.00 95.44 116 PHE A C 1
ATOM 807 O O . PHE A 1 116 ? -1.872 -4.995 5.350 1.00 95.44 116 PHE A O 1
ATOM 814 N N . GLU A 1 117 ? -1.490 -6.889 4.209 1.00 95.50 117 GLU A N 1
ATOM 815 C CA . GLU A 1 117 ? -1.900 -7.802 5.289 1.00 95.50 117 GLU A CA 1
ATOM 816 C C . GLU A 1 117 ? -0.984 -7.668 6.498 1.00 95.50 117 GLU A C 1
ATOM 818 O O . GLU A 1 117 ? -1.457 -7.459 7.613 1.00 95.50 117 GLU A O 1
ATOM 823 N N . SER A 1 118 ? 0.328 -7.703 6.267 1.00 94.56 118 SER A N 1
ATOM 824 C CA . SER A 1 118 ? 1.311 -7.543 7.338 1.00 94.56 118 SER A CA 1
ATOM 825 C C . SER A 1 118 ? 1.200 -6.155 7.984 1.00 94.56 118 SER A C 1
ATOM 827 O O . SER A 1 118 ? 1.160 -6.039 9.208 1.00 94.56 118 SER A O 1
ATOM 829 N N . LEU A 1 119 ? 1.031 -5.093 7.181 1.00 94.12 119 LEU A N 1
ATOM 830 C CA . LEU A 1 119 ? 0.780 -3.742 7.693 1.00 94.12 119 LEU A CA 1
ATOM 831 C C . LEU A 1 119 ? -0.523 -3.663 8.504 1.00 94.12 119 LEU A C 1
ATOM 833 O O . LEU A 1 119 ? -0.549 -3.014 9.544 1.00 94.12 119 LEU A O 1
ATOM 837 N N . ARG A 1 120 ? -1.610 -4.303 8.056 1.00 94.44 120 ARG A N 1
ATOM 838 C CA . ARG A 1 120 ? -2.881 -4.385 8.792 1.00 94.44 120 ARG A CA 1
ATOM 839 C C . ARG A 1 120 ? -2.676 -5.019 10.155 1.00 94.44 120 ARG A C 1
ATOM 841 O O . ARG A 1 120 ? -3.091 -4.440 11.159 1.00 94.44 120 ARG A O 1
ATOM 848 N N . ASP A 1 121 ? -2.033 -6.174 10.177 1.00 94.19 121 ASP A N 1
ATOM 849 C CA . ASP A 1 121 ? -1.861 -6.961 11.389 1.00 94.19 121 ASP A CA 1
ATOM 850 C C . ASP A 1 121 ? -0.955 -6.236 12.400 1.00 94.19 121 ASP A C 1
ATOM 852 O O . ASP A 1 121 ? -1.238 -6.252 13.600 1.00 94.19 121 ASP A O 1
ATOM 856 N N . GLU A 1 122 ? 0.074 -5.523 11.926 1.00 92.88 122 GLU A N 1
ATOM 857 C CA . GLU A 1 122 ? 0.980 -4.741 12.777 1.00 92.88 122 GLU A CA 1
ATOM 858 C C . GLU A 1 122 ? 0.403 -3.372 13.193 1.00 92.88 122 GLU A C 1
ATOM 860 O O . GLU A 1 122 ? 0.595 -2.921 14.327 1.00 92.88 122 GLU A O 1
ATOM 865 N N . CYS A 1 123 ? -0.323 -2.691 12.302 1.00 92.50 123 CYS A N 1
ATOM 866 C CA . CYS A 1 123 ? -0.641 -1.268 12.446 1.00 92.50 123 CYS A CA 1
ATOM 867 C C . CYS A 1 123 ? -2.116 -0.941 12.705 1.00 92.50 123 CYS A C 1
ATOM 869 O O . CYS A 1 123 ? -2.463 0.243 12.765 1.00 92.50 123 CYS A O 1
ATOM 871 N N . GLN A 1 124 ? -2.973 -1.926 12.975 1.00 92.19 124 GLN A N 1
ATOM 872 C CA . GLN A 1 124 ? -4.378 -1.691 13.330 1.00 92.19 124 GLN A CA 1
ATOM 873 C C . GLN A 1 124 ? -4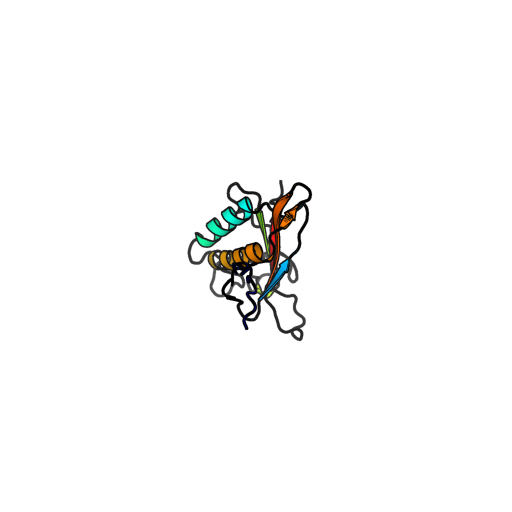.593 -1.082 14.727 1.00 92.19 124 GLN A C 1
ATOM 875 O O . GLN A 1 124 ? -4.033 -1.539 15.728 1.00 92.19 124 GLN A O 1
ATOM 880 N N . GLY A 1 125 ? -5.452 -0.070 14.833 1.00 88.44 125 GLY A N 1
ATOM 881 C CA . GLY A 1 125 ? -5.851 0.502 16.121 1.00 88.44 125 GLY A CA 1
ATOM 882 C C . GLY A 1 125 ? -7.145 1.301 16.079 1.00 88.44 125 GLY A C 1
ATOM 883 O O . GLY A 1 125 ? -7.589 1.657 14.990 1.00 88.44 125 GLY A O 1
ATOM 884 N N . PRO A 1 126 ? -7.743 1.582 17.250 1.00 88.06 126 PRO A N 1
ATOM 885 C CA . PRO A 1 126 ? -8.949 2.391 17.332 1.00 88.06 126 PRO A CA 1
ATOM 886 C C . PRO A 1 126 ? -8.657 3.863 17.010 1.00 88.06 126 PRO A C 1
ATOM 888 O O . PRO A 1 126 ? -7.593 4.378 17.368 1.00 88.06 126 PRO A O 1
ATOM 891 N N . ASP A 1 127 ? -9.607 4.529 16.362 1.00 84.31 127 ASP A N 1
ATOM 892 C CA . ASP A 1 127 ? -9.642 5.983 16.213 1.00 84.31 127 ASP A CA 1
ATOM 893 C C . ASP A 1 127 ? -10.278 6.678 17.430 1.00 84.31 127 ASP A C 1
ATOM 895 O O . ASP A 1 127 ? -10.512 6.061 18.474 1.00 84.31 127 ASP A O 1
ATOM 899 N N . SER A 1 128 ? -10.533 7.983 17.310 1.00 83.56 128 SER A N 1
ATOM 900 C CA . SER A 1 128 ? -11.149 8.783 18.374 1.00 83.56 128 SER A CA 1
ATOM 901 C C . SER A 1 128 ? -12.595 8.382 18.715 1.00 83.56 128 SER A C 1
ATOM 903 O O . SER A 1 128 ? -13.056 8.692 19.815 1.00 83.56 128 SER A O 1
ATOM 905 N N . GLU A 1 129 ? -13.282 7.656 17.830 1.00 87.19 129 GLU A N 1
ATOM 906 C CA . GLU A 1 129 ? -14.648 7.146 18.007 1.00 87.19 129 GLU A CA 1
ATOM 907 C C . GLU A 1 129 ? -14.673 5.655 18.404 1.00 87.19 129 GLU A C 1
ATOM 909 O O . GLU A 1 129 ? -15.716 5.124 18.785 1.00 87.19 129 GLU A O 1
ATOM 914 N N . GLY A 1 130 ? -13.509 4.997 18.416 1.00 88.00 130 GLY A N 1
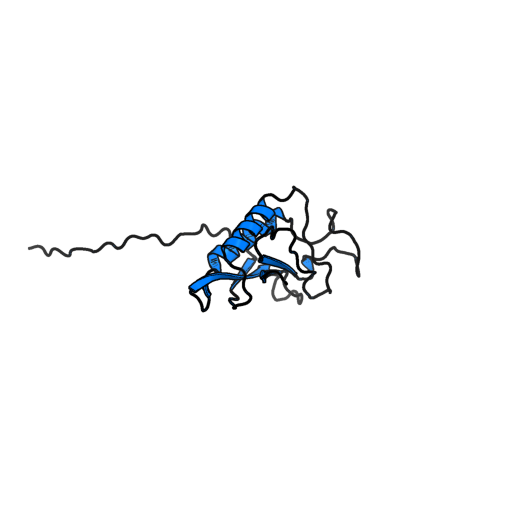ATOM 915 C CA . GLY A 1 130 ? -13.340 3.590 18.782 1.00 88.00 130 GLY A CA 1
ATOM 916 C C . GLY A 1 130 ? -13.359 2.627 17.594 1.00 88.00 130 GLY A C 1
ATOM 917 O O . GLY A 1 130 ? -13.248 1.415 17.802 1.00 88.00 130 GLY A O 1
ATOM 918 N N . ASP A 1 131 ? -13.450 3.135 16.366 1.00 90.44 131 ASP A N 1
ATOM 919 C CA . ASP A 1 131 ? -13.452 2.324 15.154 1.00 90.44 131 ASP A CA 1
ATOM 920 C C . ASP A 1 131 ? -12.042 1.867 14.788 1.00 90.44 131 ASP A C 1
ATOM 922 O O . ASP A 1 131 ? -11.074 2.624 14.868 1.00 90.44 131 ASP A O 1
ATOM 926 N N . ILE A 1 132 ? -11.910 0.619 14.331 1.00 92.62 132 ILE A N 1
ATOM 927 C CA . ILE A 1 132 ? -10.602 0.073 13.963 1.00 92.62 132 ILE A CA 1
ATOM 928 C C . ILE A 1 132 ? -10.181 0.575 12.585 1.00 92.62 132 ILE A C 1
ATOM 930 O O . ILE A 1 132 ? -10.866 0.371 11.577 1.00 92.62 132 ILE A O 1
ATOM 934 N N . ARG A 1 133 ? -8.994 1.171 12.550 1.00 92.88 133 ARG A N 1
ATOM 935 C CA . ARG A 1 133 ? -8.342 1.696 11.357 1.00 92.88 133 ARG A CA 1
ATOM 936 C C . ARG A 1 133 ? -6.964 1.098 11.184 1.00 92.88 133 ARG A C 1
ATOM 938 O O . ARG A 1 133 ? -6.324 0.692 12.154 1.00 92.88 133 ARG A O 1
ATOM 945 N N . VAL A 1 134 ? -6.492 1.105 9.947 1.00 93.75 134 VAL A N 1
ATOM 946 C CA . VAL A 1 134 ? -5.130 0.704 9.597 1.00 93.75 134 VAL A CA 1
ATOM 947 C C . VAL A 1 134 ? -4.468 1.881 8.914 1.00 93.75 134 VAL A C 1
ATOM 949 O O . VAL A 1 134 ? -4.996 2.383 7.932 1.00 93.75 134 VAL A O 1
ATOM 952 N N . GLY A 1 135 ? -3.316 2.314 9.408 1.00 92.06 135 GLY A N 1
ATOM 953 C CA . GLY A 1 135 ? -2.569 3.411 8.805 1.00 92.06 135 GLY A CA 1
ATOM 954 C C . GLY A 1 135 ? -1.077 3.165 8.912 1.00 92.06 135 GLY A C 1
ATOM 955 O O . GLY A 1 135 ? -0.596 2.656 9.929 1.00 92.06 135 GLY A O 1
ATOM 956 N N . GLY A 1 136 ? -0.344 3.510 7.859 1.00 93.94 136 GLY A N 1
ATOM 957 C CA . GLY A 1 136 ? 1.095 3.319 7.818 1.00 93.94 136 GLY A CA 1
ATOM 958 C C . GLY A 1 136 ? 1.650 3.130 6.421 1.00 93.94 136 GLY A C 1
ATOM 959 O O . GLY A 1 136 ? 0.967 3.312 5.408 1.00 93.94 136 GLY A O 1
ATOM 960 N N . ARG A 1 137 ? 2.915 2.726 6.398 1.00 94.19 137 ARG A N 1
ATOM 961 C CA . ARG A 1 137 ? 3.645 2.402 5.182 1.00 94.19 137 ARG A CA 1
ATOM 962 C C . ARG A 1 137 ? 4.464 1.132 5.339 1.00 94.19 137 ARG A C 1
ATOM 964 O O . ARG A 1 137 ? 5.025 0.868 6.402 1.00 94.19 137 ARG A O 1
ATOM 971 N N . VAL A 1 138 ? 4.538 0.380 4.254 1.00 93.38 138 VAL A N 1
ATOM 972 C CA . VAL A 1 138 ? 5.509 -0.695 4.057 1.00 93.38 138 VAL A CA 1
ATOM 973 C C . VAL A 1 138 ? 6.738 -0.047 3.442 1.00 93.38 138 VAL A C 1
ATOM 975 O O . VAL A 1 138 ? 6.604 0.653 2.440 1.00 93.38 138 VAL A O 1
ATOM 978 N N . ARG A 1 139 ? 7.912 -0.241 4.034 1.00 91.44 139 ARG A N 1
ATOM 979 C CA . ARG A 1 139 ? 9.182 0.297 3.550 1.00 91.44 139 ARG A CA 1
ATOM 980 C C . ARG A 1 139 ? 10.095 -0.854 3.156 1.00 91.44 139 ARG A C 1
ATOM 982 O O . ARG A 1 139 ? 10.396 -1.704 3.988 1.00 91.44 139 ARG A O 1
ATOM 989 N N . PHE A 1 140 ? 10.551 -0.857 1.912 1.00 87.31 140 PHE A N 1
ATOM 990 C CA . PHE A 1 140 ? 11.547 -1.801 1.423 1.00 87.31 140 PHE A CA 1
ATOM 991 C C . PHE A 1 140 ? 12.930 -1.206 1.674 1.00 87.31 140 PHE A C 1
ATOM 993 O O . PHE A 1 140 ? 13.264 -0.122 1.190 1.00 87.31 140 PHE A O 1
ATOM 1000 N N . GLU A 1 141 ? 13.708 -1.875 2.516 1.00 78.25 141 GLU A N 1
ATOM 1001 C CA . GLU A 1 141 ? 14.994 -1.371 2.972 1.00 78.25 141 GLU A CA 1
ATOM 1002 C C . GLU A 1 141 ? 16.050 -1.535 1.878 1.00 78.25 141 GLU A C 1
ATOM 1004 O O . GLU A 1 141 ? 16.311 -2.630 1.374 1.00 78.25 141 GLU A O 1
ATOM 1009 N N . VAL A 1 142 ? 16.670 -0.412 1.531 1.00 66.75 142 VAL A N 1
ATOM 1010 C CA . VAL A 1 142 ? 17.909 -0.339 0.757 1.00 66.75 142 VAL A CA 1
ATOM 1011 C C . VAL A 1 142 ? 19.059 -0.057 1.725 1.00 66.75 142 VAL A C 1
ATOM 1013 O O . VAL A 1 142 ? 18.835 0.609 2.737 1.00 66.75 142 VAL A O 1
ATOM 1016 N N . PRO A 1 143 ? 20.279 -0.546 1.444 1.00 61.62 143 PRO A N 1
ATOM 1017 C CA . PRO A 1 143 ? 21.451 -0.245 2.260 1.00 61.62 143 PRO A CA 1
ATOM 1018 C C . PRO A 1 143 ? 21.601 1.265 2.512 1.00 61.62 143 PRO A C 1
ATOM 1020 O O . PRO A 1 143 ? 21.522 2.058 1.573 1.00 61.62 143 PRO A O 1
ATOM 1023 N N . ASP A 1 144 ? 21.825 1.662 3.770 1.00 55.81 144 ASP A N 1
ATOM 1024 C CA . ASP A 1 144 ? 21.903 3.072 4.202 1.00 55.81 144 ASP A CA 1
ATOM 1025 C C . ASP A 1 144 ? 22.978 3.894 3.453 1.00 55.81 144 ASP A C 1
ATOM 1027 O O . ASP A 1 144 ? 22.925 5.123 3.410 1.00 55.81 144 ASP A O 1
ATOM 1031 N N . ASP A 1 145 ? 23.966 3.229 2.852 1.00 55.78 145 ASP A N 1
ATOM 1032 C CA . ASP A 1 145 ? 25.065 3.816 2.083 1.00 55.78 145 ASP A CA 1
ATOM 1033 C C . ASP A 1 145 ? 24.738 4.048 0.598 1.00 55.78 145 ASP A C 1
ATOM 1035 O O . ASP A 1 145 ? 25.540 4.646 -0.123 1.00 55.78 145 ASP A O 1
ATOM 1039 N N . ALA A 1 146 ? 23.558 3.631 0.135 1.00 57.00 146 ALA A N 1
ATOM 1040 C CA . ALA A 1 146 ? 23.166 3.739 -1.266 1.00 57.00 146 ALA A CA 1
ATOM 1041 C C . ALA A 1 146 ? 22.770 5.168 -1.688 1.00 57.00 146 ALA A C 1
ATOM 1043 O O . ALA A 1 146 ? 22.727 5.459 -2.883 1.00 57.00 146 ALA A O 1
ATOM 1044 N N . GLY A 1 147 ? 22.492 6.071 -0.736 1.00 57.28 147 GLY A N 1
ATOM 1045 C CA . GLY A 1 147 ? 22.141 7.470 -1.024 1.00 57.28 147 GLY A CA 1
ATOM 1046 C C . GLY A 1 147 ? 20.864 7.647 -1.859 1.00 57.28 147 GLY A C 1
ATOM 1047 O O . GLY A 1 147 ? 20.677 8.702 -2.463 1.00 57.28 147 GLY A O 1
ATOM 1048 N N . VAL A 1 148 ? 20.014 6.619 -1.909 1.00 65.56 148 VAL A N 1
ATOM 1049 C CA . VAL A 1 148 ? 18.728 6.593 -2.615 1.00 65.56 148 VAL A CA 1
ATOM 1050 C C . VAL A 1 148 ? 17.589 6.490 -1.610 1.00 65.56 148 VAL A C 1
ATOM 1052 O O . VAL A 1 148 ? 17.726 5.840 -0.572 1.00 65.56 148 VAL A O 1
ATOM 1055 N N . ASP A 1 149 ? 16.466 7.136 -1.919 1.00 69.88 149 ASP A N 1
ATOM 1056 C CA . ASP A 1 149 ? 15.259 7.006 -1.108 1.00 69.88 149 ASP A CA 1
ATOM 1057 C C . ASP A 1 149 ? 14.729 5.561 -1.160 1.00 69.88 149 ASP A C 1
ATOM 1059 O O . ASP A 1 149 ? 14.842 4.899 -2.196 1.00 69.88 149 ASP A O 1
ATOM 1063 N N . PRO A 1 150 ? 14.160 5.054 -0.051 1.00 79.88 150 PRO A N 1
ATOM 1064 C CA . PRO A 1 150 ? 13.589 3.716 -0.006 1.00 79.88 150 PRO A CA 1
ATOM 1065 C C . PRO A 1 150 ? 12.345 3.614 -0.892 1.00 79.88 150 PRO A C 1
ATOM 1067 O O . PRO A 1 150 ? 11.602 4.583 -1.072 1.00 79.88 150 PRO A O 1
ATOM 1070 N N . ASP A 1 151 ? 12.076 2.405 -1.371 1.00 86.00 151 ASP A N 1
ATOM 1071 C CA . ASP A 1 151 ? 10.787 2.092 -1.970 1.00 86.00 151 ASP A CA 1
ATOM 1072 C C . ASP A 1 151 ? 9.733 1.895 -0.876 1.00 86.00 151 ASP A C 1
ATOM 1074 O O . ASP A 1 151 ? 10.015 1.334 0.187 1.00 86.00 151 ASP A O 1
ATOM 1078 N N . GLU A 1 152 ? 8.503 2.351 -1.118 1.00 91.62 152 GLU A N 1
ATOM 1079 C CA . GLU A 1 152 ? 7.431 2.282 -0.122 1.00 91.62 152 GLU A CA 1
ATOM 1080 C C . GLU A 1 152 ? 6.058 1.98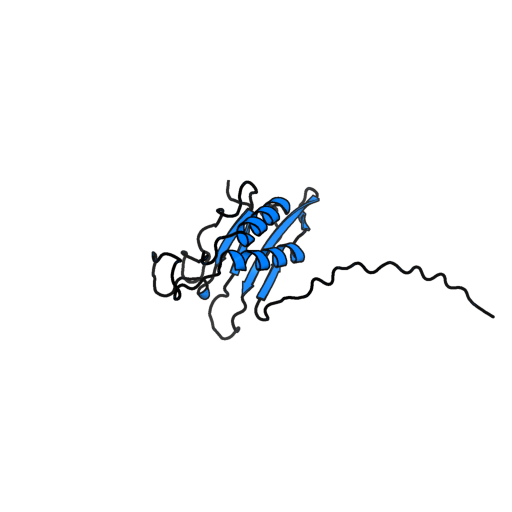9 -0.741 1.00 91.62 152 GLU A C 1
ATOM 1082 O O . GLU A 1 152 ? 5.748 2.417 -1.855 1.00 91.62 152 GLU A O 1
ATOM 1087 N N . LEU A 1 153 ? 5.191 1.332 0.033 1.00 92.56 153 LEU A N 1
ATOM 1088 C CA . LEU A 1 153 ? 3.742 1.318 -0.177 1.00 92.56 153 LEU A CA 1
ATOM 1089 C C . LEU A 1 153 ? 3.077 2.124 0.936 1.00 92.56 153 LEU A C 1
ATOM 1091 O O . LEU A 1 153 ? 3.210 1.775 2.108 1.00 92.56 153 LEU A O 1
ATOM 1095 N N . LYS A 1 154 ? 2.344 3.187 0.592 1.00 93.88 154 LYS A N 1
ATOM 1096 C CA . LYS A 1 154 ? 1.657 4.048 1.574 1.00 93.88 154 LYS A CA 1
ATOM 1097 C C . LYS A 1 154 ? 0.164 3.797 1.560 1.00 93.88 154 LYS A C 1
ATOM 1099 O O . LYS A 1 154 ? -0.441 3.957 0.508 1.00 93.88 154 LYS A O 1
ATOM 1104 N N . LEU A 1 155 ? -0.418 3.465 2.712 1.00 94.31 155 LEU A N 1
ATOM 1105 C CA . LEU A 1 155 ? -1.850 3.213 2.880 1.00 94.31 155 LEU A CA 1
ATOM 1106 C C . LEU A 1 155 ? -2.564 4.443 3.455 1.00 94.31 155 LEU A C 1
ATOM 1108 O O . LEU A 1 155 ? -2.103 5.029 4.434 1.00 94.31 155 LEU A O 1
ATOM 1112 N N . PHE A 1 156 ? -3.709 4.810 2.885 1.00 93.00 156 PHE A N 1
ATOM 1113 C CA . PHE A 1 156 ? -4.513 5.948 3.338 1.00 93.00 156 PHE A CA 1
ATOM 1114 C C . PHE A 1 156 ? -5.988 5.812 2.925 1.00 93.00 156 PHE A C 1
ATOM 1116 O O . PHE A 1 156 ? -6.367 4.907 2.184 1.00 93.00 156 PHE A O 1
ATOM 1123 N N . SER A 1 157 ? -6.856 6.676 3.457 1.00 90.56 157 SER A N 1
ATOM 1124 C CA . SER A 1 157 ? -8.270 6.695 3.072 1.00 90.56 157 SER A CA 1
ATOM 1125 C C . SER A 1 157 ? -8.445 7.207 1.648 1.00 90.56 157 SER A C 1
ATOM 1127 O O . SER A 1 157 ? -7.802 8.172 1.238 1.00 90.56 157 SER A O 1
ATOM 1129 N N . LYS A 1 158 ? -9.362 6.597 0.899 1.00 86.31 158 LYS A N 1
ATOM 1130 C CA . LYS A 1 158 ? -9.714 7.019 -0.457 1.00 86.31 158 LYS A CA 1
ATOM 1131 C C . LYS A 1 158 ? -10.143 8.498 -0.471 1.00 86.31 158 LYS A C 1
ATOM 1133 O O . LYS A 1 158 ? -11.025 8.864 0.308 1.00 86.31 158 LYS A O 1
ATOM 1138 N N . PRO A 1 159 ? -9.562 9.339 -1.348 1.00 77.31 159 PRO A N 1
ATOM 1139 C CA . PRO A 1 159 ? -10.033 10.708 -1.553 1.00 77.31 159 PRO A CA 1
ATOM 1140 C C . PRO A 1 159 ? -11.487 10.727 -2.055 1.00 77.31 159 PRO A C 1
ATOM 1142 O O . PRO A 1 159 ? -11.853 9.895 -2.889 1.00 77.31 159 PRO A O 1
ATOM 1145 N N . GLY A 1 160 ? -12.294 11.654 -1.531 1.00 63.31 160 GLY A N 1
ATOM 1146 C CA . GLY A 1 160 ? -13.697 11.871 -1.918 1.00 63.31 160 GLY A CA 1
ATOM 1147 C C . GLY A 1 160 ? -13.880 12.829 -3.085 1.00 63.31 160 GLY A C 1
ATOM 1148 O O . GLY A 1 160 ? -12.964 13.647 -3.330 1.00 63.31 160 GLY A O 1
#

Sequence (160 aa):
MKTSFVLLTAVLNGLAVADYREGNTSFICERSDASPYLHNVNEMIDNLNDAPVGENLCNPGPENGCGETNTGYSGSGGAAFMVCGPGMRCSGDPGGVPCAGGSCGGIAAKQAGPYFESLRDECQGPDSEGDIRVGGRVRFEVPDDAGVDPDELKLFSKPG

Secondary structure (DSSP, 8-state):
---------PPP----------TTEEEEE---TTSPBHHHHHHHHHHHHTSPTT-EE---S-TTSB-PPB-TT-TTS-EEEEEESSTTSBTT-SS---S-STTB-SEEHHHHHHHHHHHHHHHEEE-TTS-EEE-EEEEEPPPTTS-SPPEEEEEEEPP-

Organism: NCBI:txid911720

Radius of gyration: 19.42 Å; chains: 1; bounding box: 42×43×75 Å

Foldseek 3Di:
DDDDDPDPPDDDDDDPPPPPPPPQKDWFADDDPFFFFLVLLVQLLVLLLVDDPQAWDAAQDDQQFWHDWDCPSSVVGFKIKIKGFNQRAQPDDPGDDPPHDPRGGTDRSNRVSVQSVVQCVPHWDQDPVGTIGGFTKMWGHDPPPPPTHTIIMGMGTHDD

=== Feature glossary ===
Key to the feature types in this record:

Secondary structure (8-state, DSSP). Secondary structure is the local, repeating backbone conformation. DSSP classifies it into eight states by reading the hydrogen-bond network: three helix types (H, G, I), two β types (E, B), two non-regular types (T, S), and unstructured coil (-).

Backbone torsions (φ/ψ). Backbone dihedral angles. Every residue excep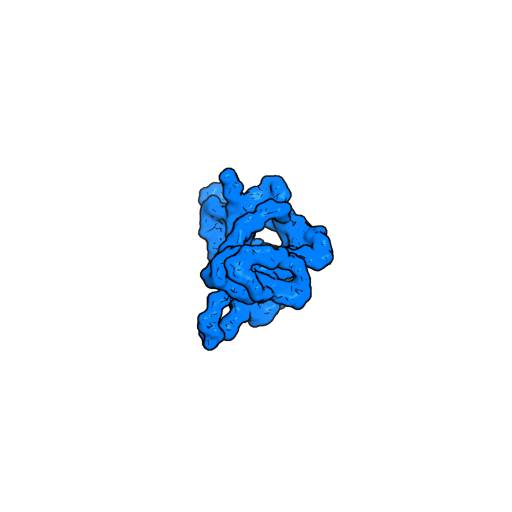t chain termini has a φ (preceding-C → N → Cα → C) and a ψ (N → Cα → C → next-N). They are reported in degrees following the IUPAC sign convention. Secondary structure is essentially a statement about which (φ, ψ) basin each residue occupies.

Predicted aligned error. Predicted Aligned Error (PAE) is an AlphaFold confidence matrix: entry (i, j) is the expected error in the position of residue j, in ångströms, when the prediction is superimposed on the true structure at residue i. Low PAE within a block of residues means that block is internally rigid and well-predicted; high PAE between two blocks means their relative placement is uncertain even if each block individually is confident.

B-factor. B-factor (Debye–Waller factor) reflects atomic displacement in the crystal lattice. It is an experimental observable (units Å²), not a prediction; low values mean the atom is pinned down, high values mean it moves or is heterogeneous across the crystal.

Secondary structure (3-state, P-SEA). Three-state secondary structure (P-SEA) collapses the eight DSSP classes into helix (a), strand (b), and coil (c). P-SEA assigns these from Cα geometry alone — distances and angles — without requiring backbone oxygens, so it works on any Cα trace.

Sequence. Primary structure: the covalent order of the twenty standard amino acids along the backbone. Two proteins with the same sequence will (almost always) fold to the same structure; two with 30% identity often share a fold but not the details.

pLDDT. pLDDT is the predicted lDDT-Cα score: AlphaFold's confidence that the local environment of each residue (all inter-atomic distances within 15 Å) is correctly placed. It is a per-residue number between 0 and 100, with higher meaning more reliable.

InterPro / GO / CATH / organism. Functional annotations link the protein to curated databases. InterPro entries identify conserved domains and families by matching the sequence against member-database signatures (Pfam, PROSITE, CDD, …). Gene Ontology (GO) terms describe molecular function, biological process, and cellular component in a controlled vocabulary. CATH places the structure in a hierarchical fold classification (Class/Architecture/Topology/Homologous-superfamily). The organism is the source species.

Contact-map, Ramachandran, and PAE plots. Three diagnostic plots accompany the record. The Cα contact map visualizes the tertiary structure as a 2D adjacency matrix (8 Å cutoff, sequence-local contacts suppressed). The Ramachandran plot shows the distribution of backbone (φ, ψ) torsions, with points in the α and β basins reflecting secondary structure content. The PAE plot shows AlphaFold's inter-residue confidence as a color matrix.

mmCIF coordinates. The mmCIF table is the protein's shape written out atom by atom. For each backbone N, Cα, C, and carbonyl O, it records an (x, y, z) coordinate triple in Å plus the residue type, chain letter, and residue number.

Radius of gyration, Cα contacts, bounding box. Three whole-structure scalars: the radius of gyration (RMS distance of Cα from centroid, in Å), the count of Cα–Cα contacts (pairs closer than 8 Å and separated by more than four residues in sequence — i.e. tertiary, not local, contacts), and the bounding-box dimensions. Together they distinguish compact globular folds from extended fibres or disordered chains.

Foldseek 3Di. The Foldseek 3Di string encodes local tertiary geometry as a 20-letter alphabet — one character per residue — derived from the relative positions of nearby Cα atoms. Unlike the amino-acid sequence, 3Di is a direct function of the 3D structure, so two proteins with the same fold have similar 3Di strings even at low sequence identity.

Rendered structure images. Six rendered views show the 3D structure from the faces of a cube — i.e. along ±x, ±y, ±z. Rendering representation is drawn randomly per protein from cartoon (secondary-structure ribbons), sticks (backbone bonds), or molecular surface; coloring is either N→C rainbow (blue at the N-terminus through red at the C-terminus) or one color per chain.

Nearest PDB structures. The Foldseek neighbor list gives the closest experimentally determined structures in the PDB, ranked by structural alignment. TM-score near 1 means near-identical fold; near 0.3 means only rough topology match. This is how one finds what a novel AlphaFold prediction most resembles in the solved-structure universe.

Solvent-accessible surface area. SASA measures how much of the protein is reachable by solvent. It is computed by rolling a water-sized probe over the atomic surface and summing the exposed area (Å²). Per-residue SASA distinguishes core (buried, low SASA) from surface (exposed, high SASA) residues; total SASA is a whole-molecule size measure.